Protein AF-A0A0D0PK18-F1 (afdb_monomer)

Secondary structure (DSSP, 8-state):
-------TTHHHHHHHHHHHHHHHHHHHHHHHHHHHHHHHHTT--HHHHHHHHHHHHHHHHHHHHHHHHHHHHS-HHHHHHHHHHHHHHHHHHHTT--SHHHH-

Structure (mmCIF, N/CA/C/O backbone):
data_AF-A0A0D0PK18-F1
#
_entry.id   AF-A0A0D0PK18-F1
#
loop_
_atom_site.group_PDB
_atom_site.id
_atom_site.type_symbol
_atom_site.label_atom_id
_atom_site.label_alt_id
_atom_site.label_comp_id
_atom_site.label_asym_id
_atom_site.label_entity_id
_atom_site.label_seq_id
_atom_site.pdbx_PDB_ins_code
_atom_site.Cartn_x
_atom_site.Cartn_y
_atom_site.Cartn_z
_atom_site.occupancy
_atom_site.B_iso_or_equiv
_atom_site.auth_seq_id
_atom_site.auth_comp_id
_atom_site.auth_asym_id
_atom_site.auth_atom_id
_atom_site.pdbx_PDB_model_num
ATOM 1 N N . MET A 1 1 ? -11.264 1.479 40.700 1.00 42.94 1 MET A N 1
ATOM 2 C CA . MET A 1 1 ? -10.566 0.808 39.584 1.00 42.94 1 MET A CA 1
ATOM 3 C C . MET A 1 1 ? -11.641 0.155 38.734 1.00 42.94 1 MET A C 1
ATOM 5 O O . MET A 1 1 ? -12.276 -0.777 39.207 1.00 42.94 1 MET A O 1
ATOM 9 N N . GLN A 1 2 ? -11.978 0.741 37.581 1.00 43.81 2 GLN A N 1
ATOM 10 C CA . GLN A 1 2 ? -12.973 0.160 36.676 1.00 43.81 2 GLN A CA 1
ATOM 11 C C . GLN A 1 2 ? -12.426 -1.185 36.201 1.00 43.81 2 GLN A C 1
ATOM 13 O O . GLN A 1 2 ? -11.448 -1.221 35.462 1.00 43.81 2 GLN A O 1
ATOM 18 N N . ASN A 1 3 ? -13.030 -2.277 36.669 1.00 41.16 3 ASN A N 1
ATOM 19 C CA . ASN A 1 3 ? -12.811 -3.602 36.113 1.00 41.16 3 ASN A CA 1
ATOM 20 C C . ASN A 1 3 ? -13.365 -3.562 34.692 1.00 41.16 3 ASN A C 1
ATOM 22 O O . ASN A 1 3 ? -14.554 -3.788 34.472 1.00 41.16 3 ASN A O 1
ATOM 26 N N . SER A 1 4 ? -12.520 -3.185 33.735 1.00 51.28 4 SER A N 1
ATOM 27 C CA . SER A 1 4 ? -12.768 -3.405 32.324 1.00 51.28 4 SER A CA 1
ATOM 28 C C . SER A 1 4 ? -12.940 -4.907 32.178 1.00 51.28 4 SER A C 1
ATOM 30 O O . SER A 1 4 ? -11.964 -5.649 32.154 1.00 51.28 4 SER A O 1
ATOM 32 N N . THR A 1 5 ? -14.192 -5.369 32.162 1.00 52.31 5 THR A N 1
ATOM 33 C CA . THR A 1 5 ? -14.556 -6.705 31.701 1.00 52.31 5 THR A CA 1
ATOM 34 C C . THR A 1 5 ? -13.855 -6.877 30.371 1.00 52.31 5 THR A C 1
ATOM 36 O O . THR A 1 5 ? -14.279 -6.310 29.363 1.00 52.31 5 THR A O 1
ATOM 39 N N . GLN A 1 6 ? -12.715 -7.565 30.394 1.00 57.16 6 GLN A N 1
ATOM 40 C CA . GLN A 1 6 ? -11.976 -7.920 29.207 1.00 57.16 6 GLN A CA 1
ATOM 41 C C . GLN A 1 6 ? -12.983 -8.740 28.415 1.00 57.16 6 GLN A C 1
ATOM 43 O O . GLN A 1 6 ? -13.373 -9.823 28.851 1.00 57.16 6 GLN A O 1
ATOM 48 N N . ALA A 1 7 ? -13.543 -8.147 27.354 1.00 61.31 7 ALA A N 1
ATOM 49 C CA . ALA A 1 7 ? -14.565 -8.810 26.563 1.00 61.31 7 ALA A CA 1
ATOM 50 C C . ALA A 1 7 ? -14.008 -10.196 26.236 1.00 61.31 7 ALA A C 1
ATOM 52 O O . ALA A 1 7 ? -12.849 -10.282 25.839 1.00 61.31 7 ALA A O 1
ATOM 53 N N . ALA A 1 8 ? -14.769 -11.276 26.422 1.00 61.00 8 ALA A N 1
ATOM 54 C CA . ALA A 1 8 ? -14.268 -12.646 26.233 1.00 61.00 8 ALA A CA 1
ATOM 55 C C . ALA A 1 8 ? -13.621 -12.881 24.842 1.00 61.00 8 ALA A C 1
ATOM 57 O O . ALA A 1 8 ? -12.900 -13.848 24.624 1.00 61.00 8 ALA A O 1
ATOM 58 N N . ASN A 1 9 ? -13.834 -11.947 23.908 1.00 68.38 9 ASN A N 1
ATOM 59 C CA . ASN A 1 9 ? -13.267 -11.895 22.568 1.00 68.38 9 ASN A CA 1
ATOM 60 C C . ASN A 1 9 ? -12.021 -10.998 22.417 1.00 68.38 9 ASN A C 1
ATOM 62 O O . ASN A 1 9 ? -11.536 -10.851 21.300 1.00 68.38 9 ASN A O 1
ATOM 66 N N . ALA A 1 10 ? -11.487 -10.393 23.481 1.00 77.31 10 ALA A N 1
ATOM 67 C CA . ALA A 1 10 ? -10.369 -9.449 23.413 1.00 77.31 10 ALA A CA 1
ATOM 68 C C . ALA A 1 10 ? -9.140 -10.085 22.757 1.00 77.31 10 ALA A C 1
ATOM 70 O O . ALA A 1 10 ? -8.596 -9.508 21.827 1.00 77.31 10 ALA A O 1
ATOM 71 N N . TRP A 1 11 ? -8.781 -11.312 23.148 1.00 81.56 11 TRP A N 1
ATOM 72 C CA . TRP A 1 11 ? -7.697 -12.079 22.525 1.00 81.56 11 TRP A CA 1
ATOM 73 C C . TRP A 1 11 ? -7.949 -12.403 21.048 1.00 81.56 11 TRP A C 1
ATOM 75 O O . TRP A 1 11 ? -7.022 -12.343 20.245 1.00 81.56 11 TRP A O 1
ATOM 85 N N . ARG A 1 12 ? -9.201 -12.687 20.662 1.00 79.44 12 ARG A N 1
ATOM 86 C CA . ARG A 1 12 ? -9.573 -12.912 19.253 1.00 79.44 12 ARG A CA 1
ATOM 87 C C . ARG A 1 12 ? -9.424 -11.636 18.429 1.00 79.44 12 ARG A C 1
ATOM 89 O O . ARG A 1 12 ? -8.873 -11.679 17.338 1.00 79.44 12 ARG A O 1
ATOM 96 N N . ILE A 1 13 ? -9.877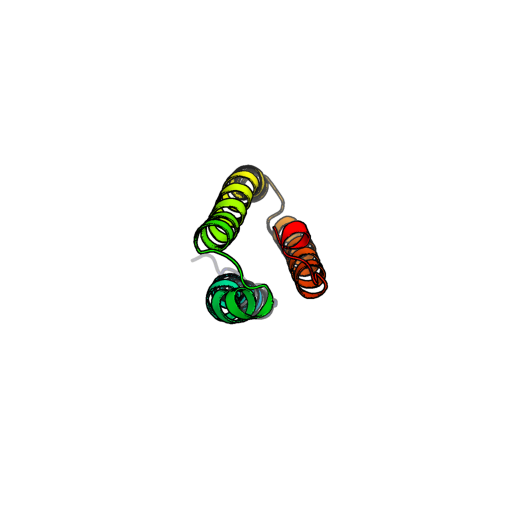 -10.501 18.960 1.00 79.81 13 ILE A N 1
ATOM 97 C CA . ILE A 1 13 ? -9.726 -9.191 18.313 1.00 79.81 13 ILE A CA 1
ATOM 98 C C . ILE A 1 13 ? -8.242 -8.830 18.204 1.00 79.81 13 ILE A C 1
ATOM 100 O O . ILE A 1 13 ? -7.810 -8.375 17.154 1.00 79.81 13 ILE A O 1
ATOM 104 N N . LEU A 1 14 ? -7.454 -9.082 19.250 1.00 84.00 14 LEU A N 1
ATOM 105 C CA . LEU A 1 14 ? -6.012 -8.831 19.262 1.00 84.00 14 LEU A CA 1
ATOM 106 C C . LEU A 1 14 ? -5.293 -9.667 18.199 1.00 84.00 14 LEU A C 1
ATOM 108 O O . LEU A 1 14 ? -4.473 -9.135 17.462 1.00 84.00 14 LEU A O 1
ATOM 112 N N . PHE A 1 15 ? -5.659 -10.943 18.062 1.00 84.75 15 PHE A N 1
ATOM 113 C CA . PHE A 1 15 ? -5.136 -11.816 17.013 1.00 84.75 15 PHE A CA 1
ATOM 114 C C . PHE A 1 15 ? -5.528 -11.344 15.603 1.00 84.75 15 PHE A C 1
ATOM 116 O O . PHE A 1 15 ? -4.687 -11.319 14.709 1.00 84.75 15 PHE A O 1
ATOM 123 N N . LEU A 1 16 ? -6.777 -10.910 15.401 1.00 79.81 16 LEU A N 1
ATOM 124 C CA . LEU A 1 16 ? -7.219 -10.347 14.120 1.00 79.81 16 LEU A CA 1
ATOM 125 C C . LEU A 1 16 ? -6.500 -9.035 13.786 1.00 79.81 16 LEU A C 1
ATOM 127 O O . LEU A 1 16 ? -6.098 -8.841 12.644 1.00 79.81 16 LEU A O 1
ATOM 131 N N . LEU A 1 17 ? -6.304 -8.153 14.769 1.00 80.00 17 LEU A N 1
ATOM 132 C CA . LEU A 1 17 ? -5.534 -6.918 14.600 1.00 80.00 17 LEU A CA 1
ATOM 133 C C . LEU A 1 17 ? -4.061 -7.213 14.316 1.00 80.00 17 LEU A C 1
ATOM 135 O O . LEU A 1 17 ? -3.464 -6.550 13.474 1.00 80.00 17 LEU A O 1
ATOM 139 N N . PHE A 1 18 ? -3.488 -8.224 14.972 1.00 86.38 18 PHE A N 1
ATOM 140 C CA . PHE A 1 18 ? -2.137 -8.695 14.693 1.00 86.38 18 PHE A CA 1
ATOM 141 C C . PHE A 1 18 ? -2.010 -9.185 13.250 1.00 86.38 18 PHE A C 1
ATOM 143 O O . PHE A 1 18 ? -1.117 -8.729 12.544 1.00 86.38 18 PHE A O 1
ATOM 150 N N . LEU A 1 19 ? -2.920 -10.050 12.788 1.00 82.62 19 LEU A N 1
ATOM 151 C CA . LEU A 1 19 ? -2.929 -10.522 11.402 1.00 82.62 19 LEU A CA 1
ATOM 152 C C . LEU A 1 19 ? -3.119 -9.370 10.414 1.00 82.62 19 LEU A C 1
ATOM 154 O O . LEU A 1 19 ? -2.370 -9.274 9.450 1.00 82.62 19 LEU A O 1
ATOM 158 N N . ALA A 1 20 ? -4.073 -8.472 10.662 1.00 80.69 20 ALA A N 1
ATOM 159 C CA . ALA A 1 20 ? -4.293 -7.308 9.808 1.00 80.69 20 ALA A CA 1
ATOM 160 C C . ALA A 1 20 ? -3.033 -6.434 9.708 1.00 80.69 20 ALA A C 1
ATOM 162 O O . ALA A 1 20 ? -2.670 -5.993 8.619 1.00 80.69 20 ALA A O 1
ATOM 163 N N . ASN A 1 21 ? -2.337 -6.223 10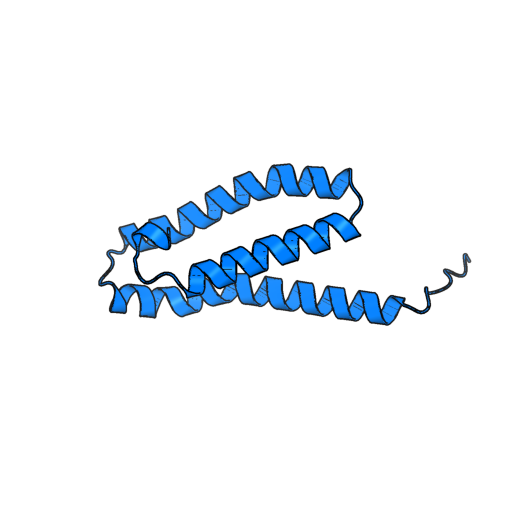.828 1.00 81.25 21 ASN A N 1
ATOM 164 C CA . ASN A 1 21 ? -1.094 -5.463 10.850 1.00 81.25 21 ASN A CA 1
ATOM 165 C C . ASN A 1 21 ? 0.058 -6.213 10.162 1.00 81.25 21 ASN A C 1
ATOM 167 O O . ASN A 1 21 ? 0.862 -5.600 9.466 1.00 81.25 21 ASN A O 1
ATOM 171 N N . LEU A 1 22 ? 0.115 -7.540 10.308 1.00 85.56 22 LEU A N 1
ATOM 172 C CA . LEU A 1 22 ? 1.075 -8.392 9.612 1.00 85.56 22 LEU A CA 1
ATOM 173 C C . LEU A 1 22 ? 0.899 -8.271 8.094 1.00 85.56 22 LEU A C 1
ATOM 175 O O . LEU A 1 22 ? 1.858 -7.943 7.403 1.00 85.56 22 LEU A O 1
ATOM 179 N N . PHE A 1 23 ? -0.323 -8.451 7.583 1.00 81.06 23 PHE A N 1
ATOM 180 C CA . PHE A 1 23 ? -0.621 -8.283 6.156 1.00 81.06 23 PHE A CA 1
ATOM 181 C C . PHE A 1 23 ? -0.302 -6.868 5.670 1.00 81.06 23 PHE A C 1
ATOM 183 O O . PHE A 1 23 ? 0.348 -6.716 4.642 1.00 81.06 23 PHE A O 1
ATOM 190 N N . ASN A 1 24 ? -0.646 -5.835 6.449 1.00 81.50 24 ASN A N 1
ATOM 191 C CA . ASN A 1 24 ? -0.300 -4.455 6.107 1.00 81.50 24 ASN A CA 1
ATOM 192 C C . ASN A 1 24 ? 1.213 -4.258 5.925 1.00 81.50 24 ASN A C 1
ATOM 194 O O . ASN A 1 24 ? 1.651 -3.543 5.022 1.00 81.50 24 ASN A O 1
ATOM 198 N N . PHE A 1 25 ? 2.013 -4.908 6.771 1.00 81.75 25 PHE A N 1
ATOM 199 C CA . PHE A 1 25 ? 3.463 -4.839 6.682 1.00 81.75 25 PHE A CA 1
ATOM 200 C C . PHE A 1 25 ? 3.993 -5.585 5.453 1.00 81.75 25 PHE A C 1
ATOM 202 O O . PHE A 1 25 ? 4.831 -5.055 4.723 1.00 81.75 25 PHE A O 1
ATOM 209 N N . PHE A 1 26 ? 3.476 -6.784 5.183 1.00 83.56 26 PHE A N 1
ATOM 210 C CA . PHE A 1 26 ? 3.840 -7.561 3.997 1.00 83.56 26 PHE A CA 1
ATOM 211 C C . PHE A 1 26 ? 3.521 -6.804 2.706 1.00 83.56 26 PHE A C 1
ATOM 213 O O . PHE A 1 26 ? 4.407 -6.645 1.868 1.00 83.56 26 PHE A O 1
ATOM 220 N N . ASP A 1 27 ? 2.318 -6.246 2.587 1.00 79.12 27 ASP A N 1
ATOM 221 C CA . ASP A 1 27 ? 1.887 -5.509 1.395 1.00 79.12 27 ASP A CA 1
ATOM 222 C C . ASP A 1 27 ? 2.736 -4.260 1.132 1.00 79.12 27 ASP A C 1
ATOM 224 O O . ASP A 1 27 ? 2.954 -3.884 -0.016 1.00 79.12 27 ASP A O 1
ATOM 228 N N . ARG A 1 28 ? 3.279 -3.629 2.180 1.00 79.06 28 ARG A N 1
ATOM 229 C CA . ARG A 1 28 ? 4.231 -2.516 2.032 1.00 79.06 28 ARG A CA 1
ATOM 230 C C . ARG A 1 28 ? 5.630 -2.960 1.614 1.00 79.06 28 ARG A C 1
ATOM 232 O O . ARG A 1 28 ? 6.371 -2.154 1.057 1.00 79.06 28 ARG A O 1
ATOM 239 N N . THR A 1 29 ? 6.004 -4.205 1.897 1.00 81.88 29 THR A N 1
ATOM 240 C CA . THR A 1 29 ? 7.376 -4.698 1.702 1.00 81.88 29 THR A CA 1
ATOM 241 C C . THR A 1 29 ? 7.537 -5.448 0.380 1.00 81.88 29 THR A C 1
ATOM 243 O O . THR A 1 29 ? 8.572 -5.322 -0.271 1.00 81.88 29 THR A O 1
ATOM 246 N N . ILE A 1 30 ? 6.508 -6.185 -0.055 1.00 84.00 30 ILE A N 1
ATOM 247 C CA . ILE A 1 30 ? 6.517 -6.962 -1.303 1.00 84.00 30 ILE A CA 1
ATOM 248 C C . ILE A 1 30 ? 6.889 -6.107 -2.527 1.00 84.00 30 ILE A C 1
ATOM 250 O O . ILE A 1 30 ? 7.795 -6.531 -3.245 1.00 84.00 30 ILE A O 1
ATOM 254 N N . PRO A 1 31 ? 6.307 -4.908 -2.759 1.00 80.75 31 PRO A N 1
ATOM 255 C CA . PRO A 1 31 ? 6.635 -4.076 -3.918 1.00 80.75 31 PRO A CA 1
ATOM 256 C C . PRO A 1 31 ? 8.132 -3.787 -4.057 1.00 80.75 31 PRO A C 1
ATOM 258 O O . PRO A 1 31 ? 8.666 -3.853 -5.157 1.00 80.75 31 PRO A O 1
ATOM 261 N N . ALA A 1 32 ? 8.832 -3.540 -2.944 1.00 81.31 32 ALA A N 1
ATOM 262 C CA . ALA A 1 32 ? 10.270 -3.274 -2.947 1.00 81.31 32 ALA A CA 1
ATOM 263 C C . ALA A 1 32 ? 11.109 -4.508 -3.327 1.00 81.31 32 ALA A C 1
ATOM 265 O O . ALA A 1 32 ? 12.204 -4.360 -3.862 1.00 81.31 32 ALA A O 1
ATOM 266 N N . ILE A 1 33 ? 10.599 -5.716 -3.069 1.00 84.81 33 ILE A N 1
ATOM 267 C CA . ILE A 1 33 ? 11.259 -6.983 -3.414 1.00 84.81 33 ILE A CA 1
ATOM 268 C C . ILE A 1 33 ? 11.011 -7.335 -4.887 1.00 84.81 33 ILE A C 1
ATOM 270 O O . ILE A 1 33 ? 11.917 -7.816 -5.565 1.00 84.81 33 ILE A O 1
ATOM 274 N N . ILE A 1 34 ? 9.797 -7.089 -5.391 1.00 83.38 34 ILE A N 1
ATOM 275 C CA . ILE A 1 34 ? 9.397 -7.472 -6.756 1.00 83.38 34 ILE A CA 1
ATOM 276 C C . ILE A 1 34 ? 9.736 -6.420 -7.823 1.00 83.38 34 ILE A C 1
ATOM 278 O O . ILE A 1 34 ? 9.675 -6.725 -9.011 1.00 83.38 34 ILE A O 1
ATOM 282 N N . ILE A 1 35 ? 10.120 -5.198 -7.440 1.00 81.62 35 ILE A N 1
ATOM 283 C CA . ILE A 1 35 ? 10.415 -4.122 -8.401 1.00 81.62 35 ILE A CA 1
ATOM 284 C C . ILE A 1 35 ? 11.570 -4.477 -9.353 1.00 81.62 35 ILE A C 1
ATOM 286 O O . ILE A 1 35 ? 11.520 -4.143 -10.534 1.00 81.62 35 ILE A O 1
ATOM 290 N N . GLU A 1 36 ? 12.588 -5.185 -8.857 1.00 82.75 36 GLU A N 1
ATOM 291 C CA . GLU A 1 36 ? 13.761 -5.596 -9.637 1.00 82.75 36 GLU A CA 1
ATOM 292 C C . GLU A 1 36 ? 13.449 -6.724 -10.639 1.00 82.75 36 GLU A C 1
ATOM 294 O O 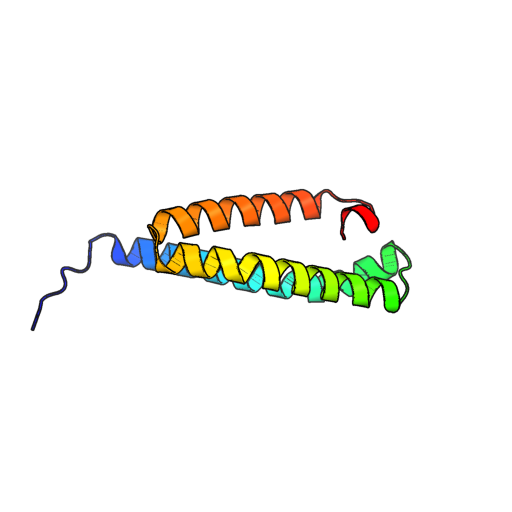. GLU A 1 36 ? 13.786 -6.583 -11.815 1.00 82.75 36 GLU A O 1
ATOM 299 N N . PRO A 1 37 ? 12.759 -7.822 -10.265 1.00 83.31 37 PRO A N 1
ATOM 300 C CA . PRO A 1 37 ? 12.331 -8.804 -11.256 1.00 83.31 37 PRO A CA 1
ATOM 301 C C . PRO A 1 37 ? 11.358 -8.213 -12.288 1.00 83.31 37 PRO A C 1
ATOM 303 O O . PRO A 1 37 ? 11.520 -8.504 -13.469 1.00 83.31 37 PRO A O 1
ATOM 306 N N . ILE A 1 38 ? 10.438 -7.316 -11.902 1.00 80.81 38 ILE A N 1
ATOM 307 C CA . ILE A 1 38 ? 9.545 -6.617 -12.852 1.00 80.81 38 ILE A CA 1
ATOM 308 C C . ILE A 1 38 ? 10.343 -5.730 -13.821 1.00 80.81 38 ILE A C 1
ATOM 310 O O . ILE A 1 38 ? 10.065 -5.711 -15.023 1.00 80.81 38 ILE A O 1
ATOM 314 N N . ARG A 1 39 ? 11.363 -5.014 -13.321 1.00 80.69 39 ARG A N 1
ATOM 315 C CA . ARG A 1 39 ? 12.298 -4.228 -14.145 1.00 80.69 39 ARG A CA 1
ATOM 316 C C . ARG A 1 39 ? 12.934 -5.099 -15.224 1.00 80.69 39 ARG A C 1
ATOM 318 O O . ARG A 1 39 ? 12.963 -4.685 -16.382 1.00 80.69 39 ARG A O 1
ATOM 325 N N . MET A 1 40 ? 13.435 -6.275 -14.847 1.00 82.94 40 MET A N 1
ATOM 326 C CA . MET A 1 40 ? 14.095 -7.198 -15.772 1.00 82.94 40 MET A CA 1
ATOM 327 C C . MET A 1 40 ? 13.112 -7.854 -16.750 1.00 82.94 40 MET A C 1
ATOM 329 O O . MET A 1 40 ? 13.407 -7.929 -17.941 1.00 82.94 40 MET A O 1
ATOM 333 N N . GLU A 1 41 ? 11.942 -8.289 -16.279 1.00 83.06 41 GLU A N 1
ATOM 334 C CA . GLU A 1 41 ? 10.939 -8.990 -17.091 1.00 83.06 41 GLU A CA 1
ATOM 335 C C . GLU A 1 41 ? 10.305 -8.079 -18.150 1.00 83.06 41 GLU A C 1
ATOM 337 O O . GLU A 1 41 ? 10.133 -8.484 -19.300 1.00 83.06 41 GLU A O 1
ATOM 342 N N . TRP A 1 42 ? 10.010 -6.825 -17.799 1.00 80.62 42 TRP A N 1
ATOM 343 C CA . TRP A 1 42 ? 9.405 -5.853 -18.718 1.00 80.62 42 TRP A CA 1
ATOM 344 C C . TRP A 1 42 ? 10.414 -4.882 -19.343 1.00 80.62 42 TRP A C 1
ATOM 346 O O . TRP A 1 42 ? 10.007 -3.980 -20.074 1.00 80.62 42 TRP A O 1
ATOM 356 N N . SER A 1 43 ? 11.718 -5.072 -19.093 1.00 82.62 43 SER A N 1
ATOM 357 C CA . SER A 1 43 ? 12.805 -4.214 -19.601 1.00 82.62 43 SER A CA 1
ATOM 358 C C . SER A 1 43 ? 12.522 -2.717 -19.394 1.00 82.62 43 SER A C 1
ATOM 360 O O . SER A 1 43 ? 12.670 -1.900 -20.306 1.00 82.62 43 SER A O 1
ATOM 362 N N . LEU A 1 44 ? 12.054 -2.361 -18.193 1.00 81.31 44 LEU A N 1
ATOM 363 C CA . LEU A 1 44 ? 11.592 -1.009 -17.872 1.00 81.31 44 LEU A CA 1
ATOM 364 C C . LEU A 1 44 ? 12.759 -0.041 -17.669 1.00 81.31 44 LEU A C 1
ATOM 366 O O . LEU A 1 44 ? 13.795 -0.391 -17.106 1.00 81.31 44 LEU A O 1
ATOM 370 N N . SER A 1 45 ? 12.549 1.218 -18.053 1.00 83.44 45 SER A N 1
ATOM 371 C CA . SER A 1 45 ? 13.489 2.301 -17.737 1.00 83.44 45 SER A CA 1
ATOM 372 C C . SER A 1 45 ? 13.390 2.741 -16.269 1.00 83.44 45 SER A C 1
ATOM 374 O O . SER A 1 45 ? 12.333 2.630 -15.642 1.00 83.44 45 SER A O 1
ATOM 376 N N . ASP A 1 46 ? 14.460 3.337 -15.732 1.00 80.31 46 ASP A N 1
ATOM 377 C CA . ASP A 1 46 ? 14.469 3.895 -14.368 1.00 80.31 46 ASP A CA 1
ATOM 378 C C . ASP A 1 46 ? 13.343 4.921 -14.137 1.00 80.31 46 ASP A C 1
ATOM 380 O O . ASP A 1 46 ? 12.789 5.013 -13.041 1.00 80.31 46 ASP A O 1
ATOM 384 N N . PHE A 1 47 ? 12.943 5.647 -15.186 1.00 84.00 47 PHE A N 1
ATOM 385 C CA . PHE A 1 47 ? 11.826 6.589 -15.136 1.00 84.00 47 PHE A C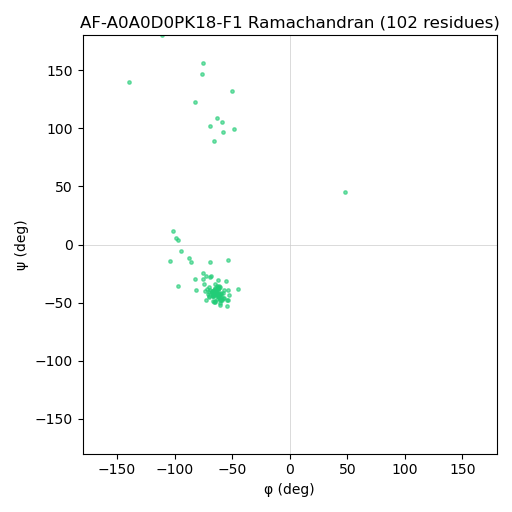A 1
ATOM 386 C C . PHE A 1 47 ? 10.475 5.891 -14.920 1.00 84.00 47 PHE A C 1
ATOM 388 O O . PHE A 1 47 ? 9.681 6.319 -14.084 1.00 84.00 47 PHE A O 1
ATOM 395 N N . GLN A 1 48 ? 10.223 4.787 -15.626 1.00 81.06 48 GLN A N 1
ATOM 396 C CA . GLN A 1 48 ? 8.987 4.005 -15.493 1.00 81.06 48 GLN A CA 1
ATOM 397 C C . GLN A 1 48 ? 8.839 3.401 -14.092 1.00 81.06 48 GLN A C 1
ATOM 399 O O . GLN A 1 48 ? 7.745 3.380 -13.532 1.00 81.06 48 GLN A O 1
ATOM 404 N N . ILE A 1 49 ? 9.951 2.990 -13.4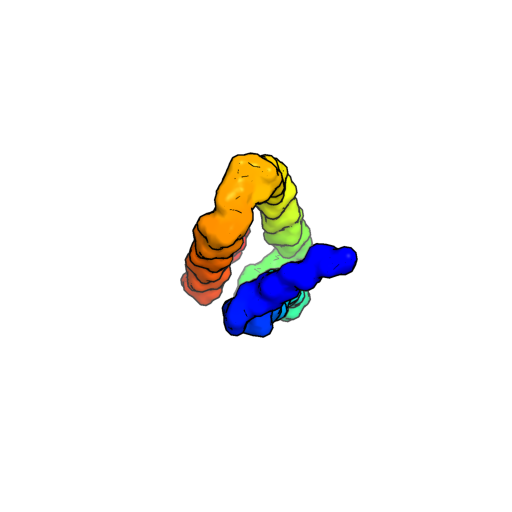88 1.00 83.19 49 ILE A N 1
ATOM 405 C CA . ILE A 1 49 ? 9.984 2.465 -12.119 1.00 83.19 49 ILE A CA 1
ATOM 406 C C . ILE A 1 49 ? 9.727 3.570 -11.094 1.00 83.19 49 ILE A C 1
ATOM 408 O O . ILE A 1 49 ? 8.960 3.373 -10.149 1.00 83.19 49 ILE A O 1
ATOM 412 N N . GLY A 1 50 ? 10.301 4.757 -11.307 1.00 83.00 50 GLY A N 1
ATOM 413 C CA . GLY A 1 50 ? 10.010 5.929 -10.480 1.00 83.00 50 GLY A CA 1
ATOM 414 C C . GLY A 1 50 ? 8.536 6.344 -10.536 1.00 83.00 50 GLY A C 1
ATOM 415 O O . GLY A 1 50 ? 7.967 6.743 -9.515 1.00 83.00 50 GLY A O 1
ATOM 416 N N . ILE A 1 51 ? 7.889 6.195 -11.697 1.00 85.62 51 ILE A N 1
ATOM 417 C CA . ILE A 1 51 ? 6.458 6.477 -11.853 1.00 85.62 51 ILE A CA 1
ATOM 418 C C . ILE A 1 51 ? 5.605 5.489 -11.051 1.00 85.62 51 ILE A C 1
ATOM 420 O O . ILE A 1 51 ? 4.695 5.950 -10.371 1.00 85.62 51 ILE A O 1
ATOM 424 N N . ILE A 1 52 ? 5.908 4.183 -11.049 1.00 82.31 52 ILE A N 1
ATOM 425 C CA . ILE A 1 52 ? 5.163 3.184 -10.251 1.00 82.31 52 ILE A CA 1
ATOM 426 C C . ILE A 1 52 ? 5.112 3.591 -8.770 1.00 82.31 52 ILE A C 1
ATOM 428 O O . ILE A 1 52 ? 4.036 3.681 -8.175 1.00 82.31 52 ILE A O 1
ATOM 432 N N . GLY A 1 53 ? 6.272 3.878 -8.169 1.00 79.94 53 GLY A N 1
ATOM 433 C CA . GLY A 1 53 ? 6.341 4.250 -6.751 1.00 79.94 53 GLY A CA 1
ATOM 434 C C . GLY A 1 53 ? 5.631 5.575 -6.450 1.00 79.94 53 GLY A C 1
ATOM 435 O O . GLY A 1 53 ? 4.958 5.722 -5.423 1.00 79.94 53 GLY A O 1
ATOM 436 N N . THR A 1 54 ? 5.736 6.536 -7.369 1.00 83.25 54 THR A N 1
ATOM 437 C CA . THR A 1 54 ? 5.098 7.853 -7.241 1.00 83.25 54 THR A CA 1
ATOM 438 C C . THR A 1 54 ? 3.579 7.759 -7.378 1.00 83.25 54 THR A C 1
ATOM 440 O O . THR A 1 54 ? 2.859 8.322 -6.554 1.00 83.25 54 THR A O 1
ATOM 443 N N . ALA A 1 55 ? 3.085 7.011 -8.366 1.00 84.06 55 ALA A N 1
ATOM 444 C CA . ALA A 1 55 ? 1.665 6.768 -8.589 1.00 84.06 55 ALA A CA 1
ATOM 445 C C . ALA A 1 55 ? 1.031 6.097 -7.365 1.00 84.06 55 ALA A C 1
ATOM 447 O O . ALA A 1 55 ? 0.044 6.609 -6.832 1.00 84.06 55 ALA A O 1
ATOM 448 N N . PHE A 1 56 ? 1.665 5.043 -6.838 1.00 80.56 56 PHE A N 1
ATOM 449 C CA . PHE A 1 56 ? 1.223 4.391 -5.606 1.00 80.56 56 PHE A CA 1
ATOM 450 C C . PHE A 1 56 ? 1.158 5.374 -4.428 1.00 80.56 56 PHE A C 1
ATOM 452 O O . PHE A 1 56 ? 0.154 5.433 -3.720 1.00 80.56 56 PHE A O 1
ATOM 459 N N . THR A 1 57 ? 2.193 6.201 -4.246 1.00 82.12 57 THR A N 1
ATOM 460 C CA . THR A 1 57 ? 2.244 7.194 -3.160 1.00 82.12 57 THR A CA 1
ATOM 461 C C . THR A 1 57 ? 1.134 8.238 -3.280 1.00 82.12 57 THR A C 1
ATOM 463 O O . THR A 1 57 ? 0.481 8.550 -2.284 1.00 82.12 57 THR A O 1
ATOM 466 N N . ILE A 1 58 ? 0.887 8.766 -4.482 1.00 84.94 58 ILE A N 1
ATOM 467 C CA . ILE A 1 58 ? -0.161 9.765 -4.731 1.00 84.94 58 ILE A CA 1
ATOM 468 C C . ILE A 1 58 ? -1.543 9.165 -4.473 1.00 84.94 58 ILE A C 1
ATOM 470 O O . ILE A 1 58 ? -2.339 9.761 -3.746 1.00 84.94 58 ILE A O 1
ATOM 474 N N . VAL A 1 59 ? -1.823 7.976 -5.015 1.00 82.75 59 VAL A N 1
ATOM 475 C CA . VAL A 1 59 ? -3.102 7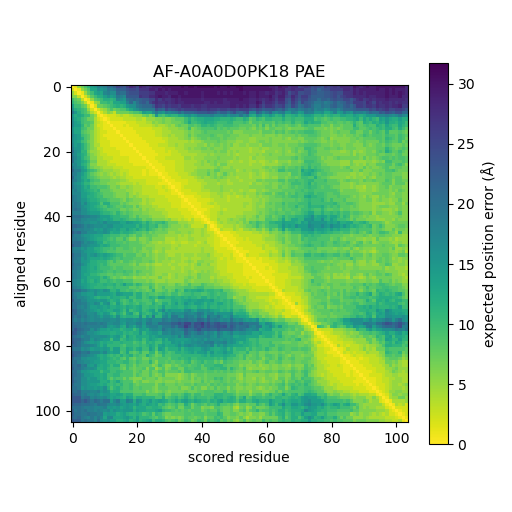.285 -4.797 1.00 82.75 59 VAL A CA 1
ATOM 476 C C . VAL A 1 59 ? -3.304 7.010 -3.311 1.00 82.75 59 VAL A C 1
ATOM 478 O O . VAL A 1 59 ? -4.371 7.309 -2.777 1.00 82.75 59 VAL A O 1
ATOM 481 N N . TYR A 1 60 ? -2.276 6.524 -2.612 1.00 77.81 60 TYR A N 1
ATOM 482 C CA . TYR A 1 60 ? -2.350 6.260 -1.177 1.00 77.81 60 TYR A CA 1
ATOM 483 C C . TYR A 1 60 ? -2.553 7.543 -0.359 1.00 77.81 60 TYR A C 1
ATOM 485 O O . TYR A 1 60 ? -3.319 7.542 0.603 1.00 77.81 60 TYR A O 1
ATOM 493 N N . ALA A 1 61 ? -1.924 8.657 -0.741 1.00 82.31 61 ALA A N 1
ATOM 494 C CA . ALA A 1 61 ? -2.112 9.950 -0.084 1.00 82.31 61 ALA A CA 1
ATOM 495 C C . ALA A 1 61 ? -3.539 10.491 -0.280 1.00 82.31 61 ALA A C 1
ATOM 497 O O . ALA A 1 61 ? -4.176 10.930 0.683 1.00 82.31 61 ALA A O 1
ATOM 498 N N . ILE A 1 62 ? -4.063 10.412 -1.507 1.00 83.88 62 ILE A N 1
ATOM 499 C CA . ILE A 1 62 ? -5.422 10.855 -1.839 1.00 83.88 62 ILE A CA 1
ATOM 500 C C . ILE A 1 62 ? -6.460 9.955 -1.175 1.00 83.88 62 ILE A C 1
ATOM 502 O O . ILE A 1 62 ? -7.439 10.474 -0.654 1.00 83.88 62 ILE A O 1
ATOM 506 N N . ALA A 1 63 ? -6.258 8.636 -1.164 1.00 77.50 63 ALA A N 1
ATOM 507 C CA . ALA A 1 63 ? -7.172 7.678 -0.548 1.00 77.50 63 ALA A CA 1
ATOM 508 C C . ALA A 1 63 ? -7.093 7.698 0.987 1.00 77.50 63 ALA A C 1
ATOM 510 O O . ALA A 1 63 ? -8.109 7.537 1.665 1.00 77.50 63 ALA A O 1
ATOM 511 N N . GLY A 1 64 ? -5.912 7.947 1.555 1.00 72.94 64 GLY A N 1
ATOM 512 C CA . GLY A 1 64 ? -5.694 7.991 3.000 1.00 72.94 64 GLY A CA 1
ATOM 513 C C . GLY A 1 64 ? -6.440 9.131 3.694 1.00 72.94 64 GLY A C 1
ATOM 514 O O . GLY A 1 64 ? -6.929 8.954 4.807 1.00 72.94 64 GLY A O 1
ATOM 515 N N . LEU A 1 65 ? -6.598 10.282 3.035 1.00 76.62 65 LEU A N 1
ATOM 516 C CA . LEU A 1 65 ? -7.276 11.453 3.600 1.00 76.62 65 LEU A CA 1
ATOM 517 C C . LEU A 1 65 ? -8.800 11.261 3.842 1.00 76.62 65 LEU A C 1
ATOM 519 O O . LEU A 1 65 ? -9.265 11.567 4.944 1.00 76.62 65 LEU A O 1
ATOM 523 N N . PRO A 1 66 ? -9.607 10.759 2.883 1.00 75.81 66 PRO A N 1
ATOM 524 C CA . PRO A 1 66 ? -11.012 10.434 3.101 1.00 75.81 66 PRO A CA 1
ATOM 525 C C . PRO A 1 66 ? -11.183 9.187 3.973 1.00 75.81 66 PRO A C 1
ATOM 527 O O . PRO A 1 66 ? -12.048 9.193 4.847 1.00 75.81 66 PRO A O 1
ATOM 530 N N . LEU A 1 67 ? -10.344 8.155 3.808 1.00 69.75 67 LEU A N 1
ATOM 531 C CA . LEU A 1 67 ? -10.413 6.949 4.641 1.00 69.75 67 LEU A CA 1
ATOM 532 C C . LEU A 1 67 ? -10.098 7.252 6.110 1.00 69.75 67 LEU A C 1
ATOM 534 O O . LEU A 1 67 ? -10.789 6.743 6.989 1.00 69.75 67 LEU A O 1
ATOM 538 N N . GLY A 1 68 ? -9.130 8.132 6.383 1.00 67.94 68 GLY A N 1
ATOM 539 C CA . GLY A 1 68 ? -8.835 8.623 7.731 1.00 67.94 68 GLY A CA 1
ATOM 540 C C . GLY A 1 68 ? -10.021 9.371 8.342 1.00 67.94 68 GLY A C 1
ATOM 541 O O . GLY A 1 68 ? -10.440 9.063 9.454 1.00 67.94 68 GLY A O 1
ATOM 542 N N . ARG A 1 69 ? -10.667 10.264 7.577 1.00 71.12 69 ARG A N 1
ATOM 543 C CA . ARG A 1 69 ? -11.892 10.946 8.037 1.00 71.12 69 ARG A CA 1
ATOM 544 C C . ARG A 1 69 ? -13.054 9.985 8.303 1.00 71.12 69 ARG A C 1
ATOM 546 O O . ARG A 1 69 ? -13.787 10.170 9.275 1.00 71.12 69 ARG A O 1
ATOM 553 N N . MET A 1 70 ? -13.229 8.958 7.470 1.00 67.00 70 MET A N 1
ATOM 554 C CA . MET A 1 70 ? -14.239 7.913 7.682 1.00 67.00 70 MET A CA 1
ATOM 555 C C . MET A 1 70 ? -13.900 7.009 8.880 1.00 67.00 70 MET A C 1
ATOM 557 O O . MET A 1 70 ? -14.817 6.493 9.522 1.00 67.00 70 MET A O 1
ATOM 561 N N . ALA A 1 71 ? -12.616 6.836 9.213 1.00 64.44 71 ALA A N 1
ATOM 562 C CA . ALA A 1 71 ? -12.166 6.098 10.398 1.00 64.44 71 ALA A CA 1
ATOM 563 C C . ALA A 1 71 ? -12.492 6.835 11.695 1.00 64.44 71 ALA A C 1
ATOM 565 O O . ALA A 1 71 ? -12.928 6.203 12.660 1.00 64.44 71 ALA A O 1
ATOM 566 N N . ASP A 1 72 ? -12.341 8.157 11.685 1.00 65.75 72 ASP A N 1
ATOM 567 C CA . ASP A 1 72 ? -12.581 9.002 12.854 1.00 65.75 72 ASP A CA 1
ATOM 568 C C . ASP A 1 72 ? -14.075 9.210 13.144 1.00 65.75 72 ASP A C 1
ATOM 570 O O . ASP A 1 72 ? -14.469 9.354 14.301 1.00 65.75 72 ASP A O 1
ATOM 574 N N . THR A 1 73 ? -14.922 9.191 12.111 1.00 64.00 73 THR A N 1
ATOM 575 C CA . THR A 1 73 ? -16.364 9.483 12.232 1.00 64.00 73 THR A CA 1
ATOM 576 C C . THR A 1 73 ? -17.272 8.245 12.177 1.00 64.00 73 THR A C 1
ATOM 578 O O . THR A 1 73 ? -18.442 8.333 12.550 1.00 64.00 73 THR A O 1
ATOM 581 N N . GLY A 1 74 ? -16.765 7.082 11.744 1.00 63.59 74 GLY A N 1
ATOM 582 C CA . GLY A 1 74 ? -17.556 5.871 11.489 1.00 63.59 74 GLY A CA 1
ATOM 583 C C . GLY A 1 74 ? -17.342 4.695 12.457 1.00 63.59 74 GLY A C 1
ATOM 584 O O . GLY A 1 74 ? -16.536 4.718 13.388 1.00 63.59 74 GLY A O 1
ATOM 585 N N . SER A 1 75 ? -18.070 3.595 12.214 1.00 62.16 75 SER A N 1
ATOM 586 C CA . SER A 1 75 ? -17.857 2.321 12.916 1.00 62.16 75 SER A CA 1
ATOM 587 C C . SER A 1 75 ? -16.526 1.697 12.483 1.00 62.16 75 SER A C 1
ATOM 589 O O . SER A 1 75 ? -16.428 1.082 11.418 1.00 62.16 75 SER A O 1
ATOM 591 N N . ARG A 1 76 ? -15.508 1.834 13.343 1.00 63.50 76 ARG A N 1
ATOM 592 C CA . ARG A 1 76 ? -14.124 1.350 13.158 1.00 63.50 76 ARG A CA 1
ATOM 593 C C . ARG A 1 76 ? -14.052 -0.086 12.619 1.00 63.50 76 ARG A C 1
ATOM 595 O O . ARG A 1 76 ? -13.230 -0.389 11.765 1.00 63.50 76 ARG A O 1
ATOM 602 N N . SER A 1 77 ? -14.947 -0.965 13.076 1.00 62.94 77 SER A N 1
ATOM 603 C CA . SER A 1 77 ? -14.979 -2.377 12.671 1.00 62.94 77 SER A CA 1
ATOM 604 C C . SER A 1 77 ? -15.497 -2.592 11.242 1.00 62.94 77 SER A C 1
ATOM 606 O O . SER A 1 77 ? -14.909 -3.386 10.509 1.00 62.94 77 SER A O 1
ATOM 608 N N . LYS A 1 78 ? -16.529 -1.854 10.802 1.00 63.78 78 LYS A N 1
ATOM 609 C CA . LYS A 1 78 ? -16.987 -1.906 9.401 1.00 63.78 78 LYS A CA 1
ATOM 610 C C . LYS A 1 78 ? -15.941 -1.319 8.459 1.00 63.78 78 LYS A C 1
ATOM 612 O O . LYS A 1 78 ? -15.715 -1.891 7.400 1.00 63.78 78 LYS A O 1
ATOM 617 N N . LEU A 1 79 ? -15.279 -0.230 8.849 1.00 68.06 79 LEU A N 1
ATOM 618 C CA . LEU A 1 79 ? -14.252 0.377 8.007 1.00 68.06 79 LEU A CA 1
ATOM 619 C C . LEU A 1 79 ? -13.030 -0.533 7.839 1.00 68.06 79 LEU A C 1
ATOM 621 O O . LEU A 1 79 ? -12.560 -0.696 6.720 1.00 68.06 79 LEU A O 1
ATOM 625 N N . MET A 1 80 ? -12.561 -1.173 8.916 1.00 67.25 80 MET A N 1
ATOM 626 C CA . MET A 1 80 ? -11.482 -2.163 8.820 1.00 67.25 80 MET A CA 1
ATOM 627 C C . MET A 1 80 ? -11.871 -3.338 7.913 1.00 67.25 80 MET A C 1
ATOM 629 O O . MET A 1 80 ? -11.062 -3.756 7.095 1.00 67.25 80 MET A O 1
ATOM 633 N N . GLY A 1 81 ? -13.111 -3.837 8.007 1.00 71.38 81 GLY A N 1
ATOM 634 C CA . GLY A 1 81 ? -13.592 -4.933 7.159 1.00 71.38 81 GLY A CA 1
ATOM 635 C C . GLY A 1 81 ? -13.664 -4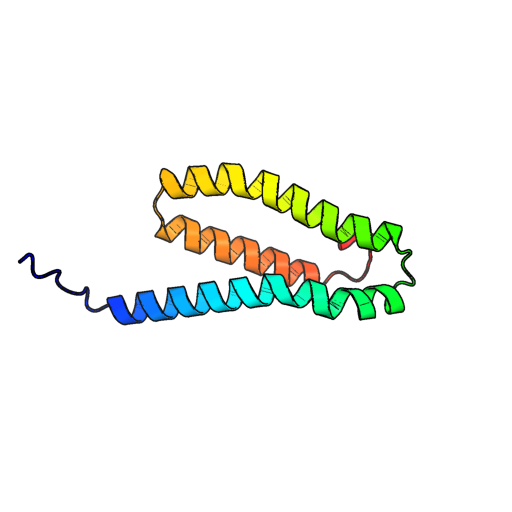.567 5.673 1.00 71.38 81 GLY A C 1
ATOM 636 O O . GLY A 1 81 ? -13.127 -5.291 4.839 1.00 71.38 81 GLY A O 1
ATOM 637 N N . TRP A 1 82 ? -14.279 -3.428 5.339 1.00 74.38 82 TRP A N 1
ATOM 638 C CA . TRP A 1 82 ? -14.353 -2.943 3.954 1.00 74.38 82 TRP A CA 1
ATOM 639 C C . TRP A 1 82 ? -12.980 -2.561 3.403 1.00 74.38 82 TRP A C 1
ATOM 641 O O . TRP A 1 82 ? -12.674 -2.887 2.262 1.00 74.38 82 TRP A O 1
ATOM 651 N N . GLY A 1 83 ? -12.136 -1.921 4.215 1.00 72.19 83 GLY A N 1
ATOM 652 C CA . GLY A 1 83 ? -10.766 -1.582 3.842 1.00 72.19 83 GLY A CA 1
ATOM 653 C C . GLY A 1 83 ? -9.950 -2.826 3.513 1.00 72.19 83 GLY A C 1
ATOM 654 O O . GLY A 1 83 ? -9.348 -2.884 2.448 1.00 72.19 83 GLY A O 1
ATOM 655 N N . LEU A 1 84 ? -9.999 -3.850 4.370 1.00 72.62 84 LEU A N 1
ATOM 656 C CA . LEU A 1 84 ? -9.290 -5.110 4.144 1.00 72.62 84 LEU A CA 1
ATOM 657 C C . LEU A 1 84 ? -9.809 -5.851 2.903 1.00 72.62 84 LEU A C 1
ATOM 659 O O . LEU A 1 84 ? -9.009 -6.395 2.144 1.00 72.62 84 LEU A O 1
ATOM 663 N N . ALA A 1 85 ? -11.126 -5.857 2.677 1.00 76.94 85 ALA A N 1
ATOM 664 C CA . ALA A 1 85 ? -11.733 -6.500 1.513 1.00 76.94 85 ALA A CA 1
ATOM 665 C C . ALA A 1 85 ? -11.339 -5.801 0.203 1.00 76.94 85 ALA A C 1
ATOM 667 O O . ALA A 1 85 ? -10.875 -6.461 -0.725 1.00 76.94 85 ALA A O 1
ATOM 668 N N . THR A 1 86 ? -11.466 -4.472 0.145 1.00 78.25 86 THR A N 1
ATOM 669 C CA . THR A 1 86 ? -11.054 -3.677 -1.019 1.00 78.25 86 THR A CA 1
ATOM 670 C C . THR A 1 86 ? -9.557 -3.815 -1.268 1.00 78.25 86 THR A C 1
ATOM 672 O O . THR A 1 86 ? -9.145 -4.029 -2.402 1.00 78.25 86 THR A O 1
ATOM 675 N N . TRP A 1 87 ? -8.744 -3.750 -0.213 1.00 77.94 87 TRP A N 1
ATOM 676 C CA . TRP A 1 87 ? -7.296 -3.889 -0.317 1.00 77.94 87 TRP A CA 1
ATOM 677 C C . TRP A 1 87 ? -6.894 -5.274 -0.834 1.00 77.94 87 TRP A C 1
ATOM 679 O O . TRP A 1 87 ? -6.149 -5.371 -1.801 1.00 77.94 87 TRP A O 1
ATOM 689 N N . SER A 1 88 ? -7.473 -6.344 -0.283 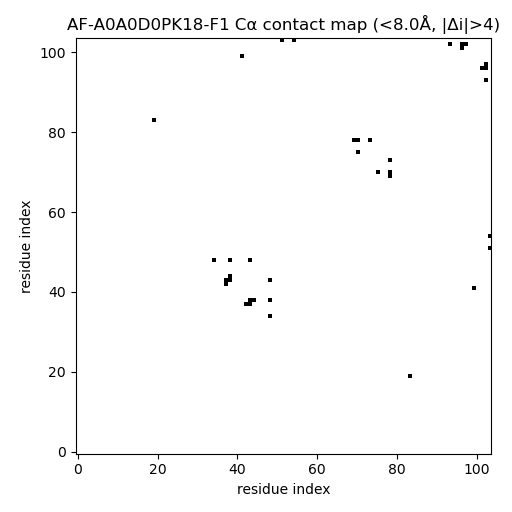1.00 76.50 88 SER A N 1
ATOM 690 C CA . SER A 1 88 ? -7.211 -7.713 -0.750 1.00 76.50 88 SER A CA 1
ATOM 691 C C . SER A 1 88 ? -7.648 -7.922 -2.200 1.00 76.50 88 SER A C 1
ATOM 693 O O . SER A 1 88 ? -6.955 -8.597 -2.957 1.00 76.50 88 SER A O 1
ATOM 695 N N . ALA A 1 89 ? -8.779 -7.337 -2.608 1.00 81.81 89 ALA A N 1
ATOM 696 C CA . ALA A 1 89 ? -9.241 -7.397 -3.991 1.00 81.81 89 ALA A CA 1
ATOM 697 C C . ALA A 1 89 ? -8.273 -6.677 -4.940 1.00 81.81 89 ALA A C 1
ATOM 699 O O . ALA A 1 89 ? -7.940 -7.221 -5.989 1.00 81.81 89 ALA A O 1
ATOM 700 N N . LEU A 1 90 ? -7.778 -5.495 -4.558 1.00 79.75 90 LEU A N 1
ATOM 701 C CA . LEU A 1 90 ? -6.775 -4.764 -5.334 1.00 79.75 90 LEU A CA 1
ATOM 702 C C . LEU A 1 90 ? -5.469 -5.557 -5.450 1.00 79.75 90 LEU A C 1
ATOM 704 O O . LEU A 1 90 ? -4.952 -5.683 -6.556 1.00 79.75 90 LEU A O 1
ATOM 708 N N . THR A 1 91 ? -4.982 -6.160 -4.362 1.00 77.94 91 THR A N 1
ATOM 709 C CA . THR A 1 91 ? -3.790 -7.026 -4.386 1.00 77.94 91 THR A CA 1
ATOM 710 C C . THR A 1 91 ? -3.994 -8.249 -5.286 1.00 77.94 91 THR A C 1
ATOM 712 O O . THR A 1 91 ? -3.115 -8.588 -6.077 1.00 77.94 91 THR A O 1
ATOM 715 N N . ALA A 1 92 ? -5.166 -8.891 -5.226 1.00 80.56 92 ALA A N 1
ATOM 716 C CA . ALA A 1 92 ? -5.487 -10.039 -6.074 1.00 80.56 92 ALA A CA 1
ATOM 717 C C . ALA A 1 92 ? -5.552 -9.664 -7.562 1.00 80.56 92 ALA A C 1
ATOM 719 O O . ALA A 1 92 ? -5.033 -10.396 -8.401 1.00 80.56 92 ALA A O 1
ATOM 720 N N . VAL A 1 93 ? -6.150 -8.514 -7.891 1.00 81.75 93 VAL A N 1
ATOM 721 C CA . VAL A 1 93 ? -6.175 -7.991 -9.265 1.00 81.75 93 VAL A CA 1
ATOM 722 C C . VAL A 1 93 ? -4.762 -7.654 -9.730 1.00 81.75 93 VAL A C 1
ATOM 724 O O . VAL A 1 93 ? -4.398 -8.029 -10.838 1.00 81.75 93 VAL A O 1
ATOM 727 N N . ASN A 1 94 ? -3.944 -7.026 -8.883 1.00 79.56 94 ASN A N 1
ATOM 728 C CA . ASN A 1 94 ? -2.570 -6.658 -9.219 1.00 79.56 94 ASN A CA 1
ATOM 729 C C . ASN A 1 94 ? -1.706 -7.893 -9.549 1.00 79.56 94 ASN A C 1
ATOM 731 O O . ASN A 1 94 ? -0.946 -7.864 -10.512 1.00 79.56 94 ASN A O 1
ATOM 735 N N . GLY A 1 95 ? -1.908 -9.016 -8.848 1.00 75.12 95 GLY A N 1
ATOM 736 C CA . GLY A 1 95 ? -1.242 -10.290 -9.154 1.00 75.12 95 GLY A CA 1
ATOM 737 C C . GLY A 1 95 ? -1.676 -10.967 -10.465 1.00 75.12 95 GLY A C 1
ATOM 738 O O . GLY A 1 95 ? -0.988 -11.869 -10.934 1.00 75.12 95 GLY A O 1
ATOM 739 N N . LEU A 1 96 ? -2.797 -10.554 -11.066 1.00 78.06 96 LEU A N 1
ATOM 740 C CA . LEU A 1 96 ? -3.290 -11.073 -12.352 1.00 78.06 96 LEU A CA 1
ATOM 741 C C . LEU A 1 96 ? -2.854 -10.216 -13.549 1.00 78.06 96 LEU A C 1
ATOM 743 O O . LEU A 1 96 ? -3.124 -10.570 -14.698 1.00 78.06 96 LEU A O 1
ATOM 747 N N . VAL A 1 97 ? -2.211 -9.075 -13.301 1.00 81.06 97 VAL A N 1
ATOM 748 C CA . VAL A 1 97 ? -1.821 -8.146 -14.355 1.00 81.06 97 VAL A CA 1
ATOM 749 C C . VAL A 1 97 ? -0.509 -8.580 -15.012 1.00 81.06 97 VAL A C 1
ATOM 751 O O . VAL A 1 97 ? 0.529 -8.647 -14.369 1.00 81.06 97 VAL A O 1
ATOM 754 N N . GLY A 1 98 ? -0.544 -8.790 -16.332 1.00 74.00 98 GLY A N 1
ATOM 755 C CA . GLY A 1 98 ? 0.633 -9.122 -17.149 1.00 74.00 98 GLY A CA 1
ATOM 756 C C . GLY A 1 98 ? 1.224 -7.955 -17.950 1.00 74.00 98 GL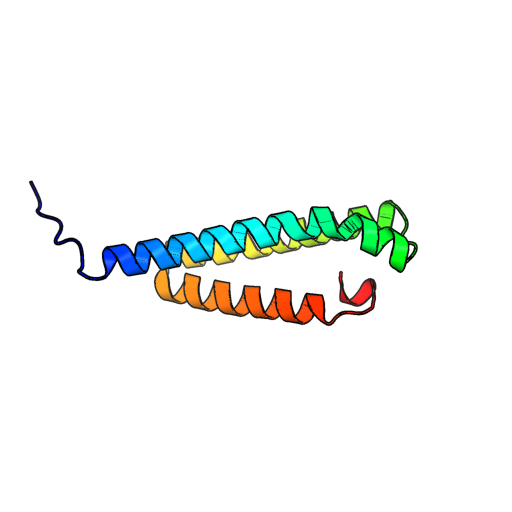Y A C 1
ATOM 757 O O . GLY A 1 98 ? 2.014 -8.190 -18.858 1.00 74.00 98 GLY A O 1
ATOM 758 N N . SER A 1 99 ? 0.813 -6.707 -17.693 1.00 74.75 99 SER A N 1
ATOM 759 C CA . SER A 1 99 ? 1.278 -5.547 -18.469 1.00 74.75 99 SER A CA 1
ATOM 760 C C . SER A 1 99 ? 1.560 -4.329 -17.595 1.00 74.75 99 SER A C 1
ATOM 762 O O . SER A 1 99 ? 0.753 -3.997 -16.730 1.00 74.75 99 SER A O 1
ATOM 764 N N . PHE A 1 100 ? 2.646 -3.611 -17.896 1.00 71.25 100 PHE A N 1
ATOM 765 C CA . PHE A 1 100 ? 3.083 -2.416 -17.165 1.00 71.25 100 PHE A CA 1
ATOM 766 C C . PHE A 1 100 ? 1.991 -1.346 -17.010 1.00 71.25 100 PHE A C 1
ATOM 768 O O . PHE A 1 100 ? 1.810 -0.804 -15.928 1.00 71.25 100 PHE A O 1
ATOM 775 N N . TRP A 1 101 ? 1.223 -1.070 -18.067 1.00 71.69 101 TRP A N 1
ATOM 776 C CA . TRP A 1 101 ? 0.182 -0.036 -18.036 1.00 71.69 101 TRP A CA 1
ATOM 777 C C . TRP A 1 101 ? -1.050 -0.403 -17.217 1.00 71.69 101 TRP A C 1
ATOM 779 O O . TRP A 1 101 ? -1.727 0.492 -16.737 1.00 71.69 101 TRP A O 1
ATOM 789 N N . ALA A 1 102 ? -1.356 -1.693 -17.083 1.00 73.31 102 ALA A N 1
ATOM 790 C CA . ALA A 1 102 ? -2.423 -2.145 -16.194 1.00 73.31 102 ALA A CA 1
ATOM 791 C C . ALA A 1 102 ? -1.926 -2.342 -14.752 1.00 73.31 102 ALA A C 1
ATOM 793 O O . ALA A 1 102 ? -2.736 -2.513 -13.846 1.00 73.31 102 ALA A O 1
ATOM 794 N N . PHE A 1 103 ? -0.603 -2.392 -14.555 1.00 72.88 103 PHE A N 1
ATOM 795 C CA . PHE A 1 103 ? 0.029 -2.500 -13.242 1.00 72.88 103 PHE A CA 1
ATOM 796 C C . PHE A 1 103 ? 0.141 -1.127 -12.567 1.00 72.88 103 PHE A C 1
ATOM 798 O O . PHE A 1 103 ? 0.115 -1.053 -11.338 1.00 72.88 103 PHE A O 1
ATOM 805 N N . LEU A 1 104 ? 0.263 -0.070 -13.379 1.00 68.31 104 LEU A N 1
ATOM 806 C CA . LEU A 1 104 ? 0.223 1.333 -12.975 1.00 68.31 104 LEU A CA 1
ATOM 807 C C . LEU A 1 104 ? -1.189 1.776 -12.562 1.00 68.31 104 LEU A C 1
ATOM 809 O O . LEU A 1 104 ? -1.289 2.466 -11.522 1.00 68.31 104 LEU A O 1
#

Organism: Pseudomonas fluorescens (NCBI:txid294)

pLDDT: mean 75.72, std 9.51, range [41.16, 86.38]

Solvent-accessible surface area (backbone atoms only — not comparable to full-atom values): 6111 Å² total; per-residue (Å²): 131,86,80,72,74,72,53,95,53,50,68,57,50,50,49,51,51,49,49,52,51,50,51,55,52,48,67,68,47,49,60,75,67,47,50,60,60,50,34,64,74,68,67,54,54,75,66,60,56,54,45,48,59,49,50,53,50,50,51,50,55,62,51,46,56,59,52,50,53,50,48,77,76,47,63,56,68,60,50,53,50,53,48,52,51,53,50,51,50,51,53,55,51,55,75,70,50,91,44,74,81,77,67,98

Radius of gyration: 18.04 Å; Cα contacts (8 Å, |Δi|>4): 19; chains: 1; bounding box: 32×24×59 Å

Sequence (104 aa):
MQNSTQAANAWRILFLLFLANLFNFFDRTIPAIIIEPIRMEWSLSDFQIGIIGTAFTIVYAIAGLPLGRMADTGSRSKLMGWGLATWSALTAVNGLVGSFWAFL

InterPro domains:
  IPR011701 Major facilitator superfamily [PF07690] (17-103)
  IPR020846 Major facilitator superfamily domain [PS50850] (13-104)
  IPR036259 MFS transporter superfamily [G3DSA:1.20.1250.20] (5-104)
  IPR036259 MFS transporter superfamily [SSF103473] (8-104)

Foldseek 3Di:
DPPPPCPPCVVVVVVVVVVLVVVVVCVVVVCVVCLVVCCVVVVDDPVLSVCLVVVVVVVCVVVVVVLVVCCVVHDVVVSSVVVVVVVVVVVVVLVVDPDSVSND

Mean predicted aligned error: 9.55 Å